Protein AF-A0A955J3B0-F1 (afdb_monomer_lite)

Radius of gyration: 13.95 Å; chains: 1; bounding box: 32×25×35 Å

Foldseek 3Di:
DDPWPPLPFFAFAQAKDAAFDWDDQLPPPFDKDKDFPVPDDLVQLLQWFDLDVRITIHHPDPVDHTRVSRAEADPDFQWEADSNTIGGRHIHHGGDTGHYHCCVTQVDPSNCVSVPVPRHD

Structure (mmCIF, N/CA/C/O backbone):
data_AF-A0A955J3B0-F1
#
_entry.id   AF-A0A955J3B0-F1
#
loop_
_atom_site.group_PDB
_atom_site.id
_atom_site.type_symbol
_atom_site.label_atom_id
_atom_site.label_alt_id
_atom_site.label_comp_id
_atom_site.label_asym_id
_atom_site.label_entity_id
_atom_site.label_seq_id
_atom_site.pdbx_PDB_ins_code
_atom_site.Cartn_x
_atom_site.Cartn_y
_atom_site.Cartn_z
_atom_site.occupancy
_atom_site.B_iso_or_equiv
_atom_site.auth_seq_id
_atom_site.auth_comp_id
_atom_site.auth_asym_id
_atom_site.auth_atom_id
_atom_site.pdbx_PDB_model_num
ATOM 1 N N . PRO A 1 1 ? -12.992 -10.004 -0.401 1.00 92.38 1 PRO A N 1
ATOM 2 C CA . PRO A 1 1 ? -13.123 -9.133 -1.597 1.00 92.38 1 PRO A CA 1
ATOM 3 C C . PRO A 1 1 ? -12.999 -7.684 -1.134 1.00 92.38 1 PRO A C 1
ATOM 5 O O . PRO A 1 1 ? -13.335 -7.444 0.022 1.00 92.38 1 PRO A O 1
ATOM 8 N N . SER A 1 2 ? -12.505 -6.776 -1.978 1.00 96.12 2 SER A N 1
ATOM 9 C CA . SER A 1 2 ? -12.543 -5.338 -1.674 1.00 96.12 2 SER A CA 1
ATOM 10 C C . SER A 1 2 ? -13.991 -4.857 -1.528 1.00 96.12 2 SER A C 1
ATOM 12 O O . SER A 1 2 ? -14.914 -5.458 -2.083 1.00 96.12 2 SER A O 1
ATOM 14 N N . THR A 1 3 ? -14.182 -3.795 -0.750 1.00 95.62 3 THR A N 1
ATOM 15 C CA . THR A 1 3 ? -15.439 -3.044 -0.642 1.00 95.62 3 THR A CA 1
ATOM 16 C C . THR A 1 3 ? -15.668 -2.121 -1.840 1.00 95.62 3 THR A C 1
ATOM 18 O O . THR A 1 3 ? -16.796 -1.683 -2.058 1.00 95.62 3 THR A O 1
ATOM 21 N N . ILE A 1 4 ? -14.628 -1.869 -2.638 1.00 92.19 4 ILE A N 1
ATOM 22 C CA . ILE A 1 4 ? -14.702 -1.139 -3.901 1.00 92.19 4 ILE A CA 1
ATOM 23 C C . ILE A 1 4 ? -15.099 -2.112 -5.023 1.00 92.19 4 ILE A C 1
ATOM 25 O O . ILE A 1 4 ? -14.481 -3.167 -5.203 1.00 92.19 4 ILE A O 1
ATOM 29 N N . GLU A 1 5 ? -16.138 -1.758 -5.785 1.00 89.62 5 GLU A N 1
ATOM 30 C CA . GLU A 1 5 ? -16.599 -2.545 -6.934 1.00 89.62 5 GLU A CA 1
ATOM 31 C C . GLU A 1 5 ? -15.480 -2.678 -7.982 1.00 89.62 5 GLU A C 1
ATOM 33 O O . GLU A 1 5 ? -14.741 -1.735 -8.238 1.00 89.62 5 GLU A O 1
ATOM 38 N N . GLU A 1 6 ? -15.309 -3.875 -8.549 1.00 88.88 6 GLU A N 1
ATOM 39 C CA . GLU A 1 6 ? -14.268 -4.204 -9.545 1.00 88.88 6 GLU A CA 1
ATOM 40 C C . GLU A 1 6 ? -12.793 -4.055 -9.097 1.00 88.88 6 GLU A C 1
ATOM 42 O O . GLU A 1 6 ? -11.895 -4.438 -9.846 1.00 88.88 6 GLU A O 1
ATOM 47 N N . ALA A 1 7 ? -12.506 -3.640 -7.856 1.00 87.56 7 ALA A N 1
ATOM 48 C CA . ALA A 1 7 ? -11.134 -3.567 -7.324 1.00 87.56 7 ALA A CA 1
ATOM 49 C C . ALA A 1 7 ? -10.535 -4.942 -6.950 1.00 87.56 7 ALA A C 1
ATOM 51 O O . ALA A 1 7 ? -9.340 -5.081 -6.687 1.00 87.56 7 ALA A O 1
ATOM 52 N N . GLY A 1 8 ? -11.353 -5.997 -6.935 1.00 92.38 8 GLY A N 1
ATOM 53 C CA . GLY A 1 8 ? -10.906 -7.367 -6.688 1.00 92.38 8 GLY A CA 1
ATOM 54 C C . GLY A 1 8 ? -10.649 -7.664 -5.208 1.00 92.38 8 GLY A C 1
ATOM 55 O O . GLY A 1 8 ? -11.579 -7.968 -4.454 1.00 92.38 8 GLY A O 1
ATOM 56 N N . VAL A 1 9 ? -9.381 -7.668 -4.791 1.00 94.00 9 VAL A N 1
ATOM 57 C CA . VAL A 1 9 ? -8.957 -8.058 -3.432 1.00 94.00 9 VAL A CA 1
ATOM 58 C C . VAL A 1 9 ? -8.606 -6.810 -2.629 1.00 94.00 9 VAL A C 1
ATOM 60 O O . VAL A 1 9 ? -7.996 -5.895 -3.164 1.00 94.00 9 VAL A O 1
ATOM 63 N N . GLY A 1 10 ? -8.990 -6.787 -1.353 1.00 94.81 10 GLY A N 1
ATOM 64 C CA . GLY A 1 10 ? -8.664 -5.717 -0.410 1.00 94.81 10 GLY A CA 1
ATOM 65 C C . GLY A 1 10 ? -7.906 -6.239 0.808 1.00 94.81 10 GLY A C 1
ATOM 66 O O . GLY A 1 10 ? -7.918 -7.442 1.091 1.00 94.81 10 GLY A O 1
ATOM 67 N N . CYS A 1 11 ? -7.280 -5.326 1.543 1.00 96.25 11 CYS A N 1
ATOM 68 C CA . CYS A 1 11 ? -6.593 -5.594 2.804 1.00 96.25 11 CYS A CA 1
ATOM 69 C C . CYS A 1 11 ? -7.423 -5.051 3.971 1.00 96.25 11 CYS A C 1
ATOM 71 O O . CYS A 1 11 ? -7.806 -3.890 3.946 1.00 96.25 11 CYS A O 1
ATOM 73 N N . PHE A 1 12 ? -7.667 -5.855 5.007 1.00 97.56 12 PHE A N 1
ATOM 74 C CA . PHE A 1 12 ? -8.605 -5.520 6.085 1.00 97.56 12 PHE A CA 1
ATOM 75 C C . PHE A 1 12 ? -7.944 -5.561 7.461 1.00 97.56 12 PHE A C 1
ATOM 77 O O . PHE A 1 12 ? -7.099 -6.419 7.732 1.00 97.56 12 PHE A O 1
ATOM 84 N N . ALA A 1 13 ? -8.357 -4.658 8.347 1.00 97.56 13 ALA A N 1
ATOM 85 C CA . ALA A 1 13 ? -7.947 -4.672 9.742 1.00 97.56 13 ALA A CA 1
ATOM 86 C C . ALA A 1 13 ? -8.587 -5.865 10.475 1.00 97.56 13 ALA A C 1
ATOM 88 O O . ALA A 1 13 ? -9.800 -6.047 10.456 1.00 97.56 13 ALA A O 1
ATOM 89 N N . MET A 1 14 ? -7.779 -6.686 11.148 1.00 96.19 14 MET A N 1
ATOM 90 C CA . MET A 1 14 ? -8.273 -7.831 11.939 1.00 96.19 14 MET A CA 1
ATOM 91 C C . MET A 1 14 ? -8.532 -7.477 13.409 1.00 96.19 14 MET A C 1
ATOM 93 O O . MET A 1 14 ? -9.196 -8.215 14.131 1.00 96.19 14 MET A O 1
ATOM 97 N N . THR A 1 15 ? -7.973 -6.361 13.857 1.00 96.69 15 THR A N 1
ATOM 98 C CA . THR A 1 15 ? -8.095 -5.802 15.202 1.00 96.69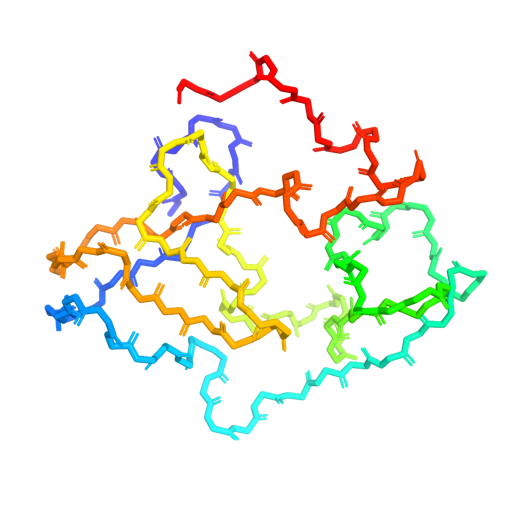 15 THR A CA 1
ATOM 99 C C . THR A 1 15 ? -8.155 -4.289 15.069 1.00 96.69 15 THR A C 1
ATOM 101 O O . THR A 1 15 ? -7.785 -3.757 14.023 1.00 96.69 15 THR A O 1
ATOM 104 N N . GLN A 1 16 ? -8.574 -3.606 16.129 1.00 98.25 16 GLN A N 1
ATOM 105 C CA . GLN A 1 16 ? -8.489 -2.157 16.197 1.00 98.25 16 GLN A CA 1
ATOM 106 C C . GLN A 1 16 ? -7.032 -1.708 16.017 1.00 98.25 16 GLN A C 1
ATOM 108 O O . GLN A 1 16 ? -6.115 -2.287 16.612 1.00 98.25 16 GLN A O 1
ATOM 113 N N . ILE A 1 17 ? -6.833 -0.681 15.198 1.00 98.44 17 ILE A N 1
ATOM 114 C CA . ILE A 1 17 ? -5.546 -0.036 14.943 1.00 98.44 17 ILE A CA 1
ATOM 115 C C . ILE A 1 17 ? -5.704 1.425 15.354 1.00 98.44 17 ILE A C 1
ATOM 117 O O . ILE A 1 17 ? -6.564 2.119 14.823 1.00 98.44 17 ILE A O 1
ATOM 121 N N . GLY A 1 18 ? -4.888 1.885 16.300 1.00 98.62 18 GLY A N 1
ATOM 122 C CA . GLY A 1 18 ? -4.926 3.282 16.731 1.00 98.62 18 GLY A CA 1
ATOM 123 C C . GLY A 1 18 ? -4.293 4.222 15.704 1.00 98.62 18 GLY A C 1
ATOM 124 O O . GLY A 1 18 ? -3.369 3.825 14.984 1.00 98.62 18 GLY A O 1
ATOM 125 N N . GLU A 1 19 ? -4.729 5.476 15.684 1.00 98.44 19 GLU A N 1
ATOM 126 C CA . GLU A 1 19 ? -4.103 6.547 14.902 1.00 98.44 19 GLU A CA 1
ATOM 127 C C . GLU A 1 19 ? -2.574 6.602 15.107 1.00 98.44 19 GLU A C 1
ATOM 129 O O . GLU A 1 19 ? -2.052 6.393 16.205 1.00 98.44 19 GLU A O 1
ATOM 134 N N . GLY A 1 20 ? -1.827 6.845 14.027 1.00 97.75 20 GLY A N 1
ATOM 135 C CA . GLY A 1 20 ? -0.365 6.927 14.036 1.00 97.75 20 GLY A CA 1
ATOM 136 C C . GLY A 1 20 ? 0.351 5.582 14.196 1.00 97.75 20 GLY A C 1
ATOM 137 O O . GLY A 1 20 ? 1.583 5.528 14.133 1.00 97.75 20 GLY A O 1
ATOM 138 N N . THR A 1 21 ? -0.381 4.476 14.370 1.00 98.06 21 THR A N 1
ATOM 139 C CA . THR A 1 21 ? 0.215 3.140 14.475 1.00 98.06 21 THR A CA 1
ATOM 140 C C . THR A 1 21 ? 0.945 2.785 13.186 1.00 98.06 21 THR A C 1
ATOM 142 O O . THR A 1 21 ? 0.377 2.839 12.094 1.00 98.06 21 THR A O 1
ATOM 145 N N . ARG A 1 22 ? 2.207 2.364 13.317 1.00 96.06 22 ARG A N 1
ATOM 146 C CA . ARG A 1 22 ? 2.985 1.824 12.200 1.00 96.06 22 ARG A CA 1
ATOM 147 C C . ARG A 1 22 ? 2.464 0.442 11.818 1.00 96.06 22 ARG A C 1
ATOM 149 O O . ARG A 1 22 ? 2.435 -0.461 12.652 1.00 96.06 22 ARG A O 1
ATOM 156 N N . LEU A 1 23 ? 2.130 0.262 10.546 1.00 94.62 23 LEU A N 1
ATOM 157 C CA . LEU A 1 23 ? 1.572 -0.977 10.014 1.00 94.62 23 LEU A CA 1
ATOM 158 C C . LEU A 1 23 ? 2.653 -1.826 9.340 1.00 94.62 23 LEU A C 1
ATOM 160 O O . LEU A 1 23 ? 3.570 -1.314 8.694 1.00 94.62 23 LEU A O 1
ATOM 164 N N . GLN A 1 24 ? 2.524 -3.147 9.475 1.00 91.94 24 GLN A N 1
ATOM 165 C CA . GLN A 1 24 ? 3.347 -4.138 8.773 1.00 91.94 24 GLN A CA 1
ATOM 166 C C . GLN A 1 24 ? 2.464 -5.277 8.237 1.00 91.94 24 GLN A C 1
ATOM 168 O O . GLN A 1 24 ? 2.559 -6.404 8.719 1.00 91.94 24 GLN A O 1
ATOM 173 N N . PRO A 1 25 ? 1.576 -5.009 7.262 1.00 85.31 25 PRO A N 1
ATOM 174 C CA . PRO A 1 25 ? 0.644 -6.017 6.749 1.00 85.31 25 PRO A CA 1
ATOM 175 C C . PRO A 1 25 ? 1.345 -7.198 6.054 1.00 85.31 25 PRO A C 1
ATOM 177 O O . PRO A 1 25 ? 0.833 -8.310 6.095 1.00 85.31 25 PRO A O 1
ATOM 180 N N . GLY A 1 26 ? 2.546 -7.002 5.494 1.00 83.75 26 GLY A N 1
ATOM 181 C CA . GLY A 1 26 ? 3.412 -8.090 5.004 1.00 83.75 26 GLY A CA 1
ATOM 182 C C . GLY A 1 26 ? 4.136 -8.883 6.108 1.00 83.75 26 GLY A C 1
ATOM 183 O O . GLY A 1 26 ? 4.843 -9.851 5.843 1.00 83.75 26 GLY A O 1
ATOM 184 N N . GLY A 1 27 ? 3.965 -8.490 7.371 1.00 83.94 27 GLY A N 1
ATOM 185 C CA . GLY A 1 27 ? 4.688 -9.052 8.504 1.00 83.94 27 GLY A CA 1
ATOM 186 C C . GLY A 1 27 ? 6.138 -8.552 8.618 1.00 83.94 27 GLY A C 1
ATOM 187 O O . GLY A 1 27 ? 6.589 -7.695 7.854 1.00 83.94 27 GLY A O 1
ATOM 188 N N . PRO A 1 28 ? 6.891 -9.057 9.611 1.00 77.44 28 PRO A N 1
ATOM 189 C CA . PRO A 1 28 ? 8.259 -8.614 9.889 1.00 77.44 28 PRO A CA 1
ATOM 190 C C . PRO A 1 28 ? 9.286 -9.116 8.865 1.00 77.44 28 PRO A C 1
ATOM 192 O O . PRO A 1 28 ? 10.385 -8.573 8.793 1.00 77.44 28 PRO A O 1
ATOM 195 N N . THR A 1 29 ? 8.938 -10.146 8.092 1.00 78.88 29 THR A N 1
ATOM 196 C CA . THR A 1 29 ? 9.792 -10.788 7.084 1.00 78.88 29 THR A CA 1
ATOM 197 C C . THR A 1 29 ? 9.377 -10.418 5.661 1.00 78.88 29 THR A C 1
ATOM 199 O O . THR A 1 29 ? 9.641 -11.183 4.740 1.00 78.88 29 THR A O 1
ATOM 202 N N . GLU A 1 30 ? 8.677 -9.295 5.476 1.00 84.56 30 GLU A N 1
ATOM 203 C CA . GLU A 1 30 ? 8.274 -8.849 4.144 1.00 84.56 30 GLU A CA 1
ATOM 204 C C . GLU A 1 30 ? 9.509 -8.588 3.278 1.00 84.56 30 GLU A C 1
ATOM 206 O O . GLU A 1 30 ? 10.310 -7.689 3.554 1.00 84.56 30 GLU A O 1
ATOM 211 N N . GLU A 1 31 ? 9.640 -9.365 2.209 1.00 86.69 31 GLU A N 1
ATOM 212 C CA . GLU A 1 31 ? 10.699 -9.206 1.226 1.00 86.69 31 GLU A CA 1
ATOM 213 C C . GLU A 1 31 ? 10.187 -8.399 0.035 1.00 86.69 31 GLU A C 1
ATOM 215 O O . GLU A 1 31 ? 9.172 -8.720 -0.580 1.00 86.69 31 GLU A O 1
ATOM 220 N N . ASN A 1 32 ? 10.938 -7.362 -0.327 1.00 89.88 32 ASN A N 1
ATOM 221 C CA . ASN A 1 32 ? 10.651 -6.527 -1.484 1.00 89.88 32 ASN A CA 1
ATOM 222 C C . ASN A 1 32 ? 11.891 -6.434 -2.363 1.00 89.88 32 ASN A C 1
ATOM 224 O O . ASN A 1 32 ? 13.022 -6.396 -1.872 1.00 89.88 32 ASN A O 1
ATOM 228 N N . ARG A 1 33 ? 11.678 -6.343 -3.672 1.00 92.94 33 ARG A N 1
ATOM 229 C CA . ARG A 1 33 ? 12.741 -6.059 -4.634 1.00 92.94 33 ARG A CA 1
ATOM 230 C C . ARG A 1 33 ? 12.811 -4.563 -4.896 1.00 92.94 33 ARG A C 1
ATOM 232 O O . ARG A 1 33 ? 11.802 -3.865 -4.829 1.00 92.94 33 ARG A O 1
ATOM 239 N N . ARG A 1 34 ? 14.013 -4.095 -5.221 1.00 92.69 34 ARG A N 1
ATOM 240 C CA . ARG A 1 34 ? 14.248 -2.763 -5.775 1.00 92.69 34 ARG A CA 1
ATOM 241 C C . ARG A 1 34 ? 14.694 -2.943 -7.212 1.00 92.69 34 ARG A C 1
ATOM 243 O O . ARG A 1 34 ? 15.736 -3.554 -7.436 1.00 92.69 34 ARG A O 1
ATOM 250 N N . LEU A 1 35 ? 13.880 -2.491 -8.152 1.00 92.38 35 LEU A N 1
ATOM 251 C CA . LEU A 1 35 ? 14.102 -2.710 -9.577 1.00 92.38 35 LEU A CA 1
ATOM 252 C C . LEU A 1 35 ? 14.158 -1.364 -10.296 1.00 92.38 35 LEU A C 1
ATOM 254 O O . LEU A 1 35 ? 13.371 -0.473 -9.961 1.00 92.38 35 LEU A O 1
ATOM 258 N N . PRO A 1 36 ? 15.066 -1.186 -11.264 1.00 91.31 36 PRO A N 1
ATOM 259 C CA . PRO A 1 36 ? 14.966 -0.065 -12.178 1.00 91.31 36 PRO A CA 1
ATOM 260 C C . PRO A 1 36 ? 13.752 -0.260 -13.102 1.00 91.31 36 PRO A C 1
ATOM 262 O O . PRO A 1 36 ? 13.245 -1.374 -13.264 1.00 91.31 36 PRO A O 1
ATOM 265 N N . ILE A 1 37 ? 13.247 0.824 -13.689 1.00 86.81 37 ILE A N 1
ATOM 266 C CA . ILE A 1 37 ? 11.993 0.781 -14.458 1.00 86.81 37 ILE A CA 1
ATOM 267 C C . ILE A 1 37 ? 12.070 -0.126 -15.687 1.00 86.81 37 ILE A C 1
ATOM 269 O O . ILE A 1 37 ? 11.089 -0.769 -16.046 1.00 86.81 37 ILE A O 1
ATOM 273 N N . GLU A 1 38 ? 13.232 -0.181 -16.328 1.00 89.38 38 GLU A N 1
ATOM 274 C CA . GLU A 1 38 ? 13.508 -1.001 -17.505 1.00 89.38 38 GLU A CA 1
ATOM 275 C C . GLU A 1 38 ? 13.402 -2.508 -17.238 1.00 89.38 38 GLU A C 1
ATOM 277 O O . GLU A 1 38 ? 13.149 -3.268 -18.173 1.00 89.38 38 GLU A O 1
ATOM 282 N N . ASP A 1 39 ? 13.521 -2.926 -15.975 1.00 92.50 39 ASP A N 1
ATOM 283 C CA . ASP A 1 39 ? 13.428 -4.327 -15.559 1.00 92.50 39 ASP A CA 1
ATOM 284 C C . ASP A 1 39 ? 11.996 -4.735 -15.169 1.00 92.50 39 ASP A C 1
ATOM 286 O O . ASP A 1 39 ? 11.742 -5.903 -14.849 1.00 92.50 39 ASP A O 1
ATOM 290 N N . ILE A 1 40 ? 11.042 -3.796 -15.177 1.00 89.88 40 ILE A N 1
ATOM 291 C CA . ILE A 1 40 ? 9.644 -4.051 -14.821 1.00 89.88 40 ILE A CA 1
ATOM 292 C C . ILE A 1 40 ? 8.798 -4.091 -16.097 1.00 89.88 40 ILE A C 1
ATOM 294 O O . ILE A 1 40 ? 8.661 -3.073 -16.775 1.00 89.88 40 ILE A O 1
ATOM 298 N N . PRO A 1 41 ? 8.168 -5.234 -16.428 1.00 90.12 41 PRO A N 1
ATOM 299 C CA . PRO A 1 41 ? 7.228 -5.286 -17.540 1.00 90.12 41 PRO A CA 1
ATOM 300 C C . PRO A 1 41 ? 6.042 -4.346 -17.300 1.00 90.12 41 PRO A C 1
ATOM 302 O O . PRO A 1 41 ? 5.509 -4.316 -16.190 1.00 90.12 41 PRO A O 1
ATOM 305 N N . ASP A 1 42 ? 5.561 -3.670 -18.346 1.00 85.75 42 ASP A N 1
ATOM 306 C CA . ASP A 1 42 ? 4.487 -2.667 -18.240 1.00 85.75 42 ASP A CA 1
ATOM 307 C C . ASP A 1 42 ? 3.235 -3.191 -17.508 1.00 85.75 42 ASP A C 1
ATOM 309 O O . ASP A 1 42 ? 2.638 -2.493 -16.689 1.00 85.75 42 ASP A O 1
ATOM 313 N N . SER A 1 43 ? 2.884 -4.467 -17.710 1.00 86.75 43 SER A N 1
ATOM 314 C CA . SER A 1 43 ? 1.745 -5.124 -17.050 1.00 86.75 43 SER A CA 1
ATOM 315 C C . SER A 1 43 ? 1.861 -5.229 -15.521 1.00 86.75 43 SER A C 1
ATOM 317 O O . SER A 1 43 ? 0.867 -5.507 -14.848 1.00 86.75 43 SER A O 1
ATOM 319 N N . HIS A 1 44 ? 3.064 -5.060 -14.972 1.00 89.00 44 HIS A N 1
ATOM 320 C CA . HIS A 1 44 ? 3.360 -5.153 -13.543 1.00 89.00 44 HIS A CA 1
ATOM 321 C C . HIS A 1 44 ? 3.585 -3.789 -12.882 1.00 89.00 44 HIS A C 1
ATOM 323 O O . HIS A 1 44 ? 3.566 -3.720 -11.654 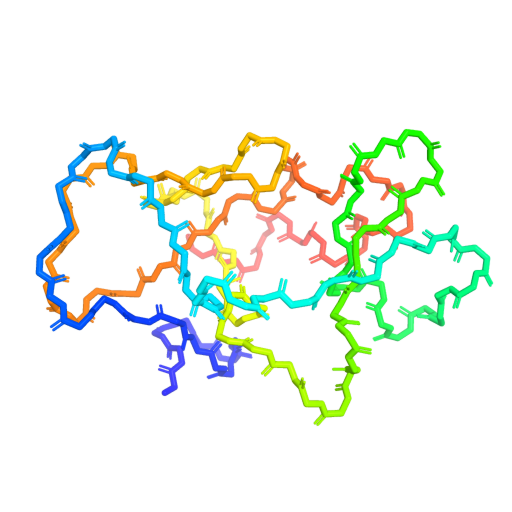1.00 89.00 44 HIS A O 1
ATOM 329 N N . LEU A 1 45 ? 3.737 -2.706 -13.658 1.00 85.25 45 LEU A N 1
ATOM 330 C CA . LEU A 1 45 ? 4.022 -1.362 -13.134 1.00 85.25 45 LEU A CA 1
ATOM 331 C C . LEU A 1 45 ? 2.971 -0.865 -12.134 1.00 85.25 45 LEU A C 1
ATOM 333 O O . LEU A 1 45 ? 3.310 -0.149 -11.196 1.00 85.25 45 LEU A O 1
ATOM 337 N N . LYS A 1 46 ? 1.714 -1.299 -12.275 1.00 82.94 46 LYS A N 1
ATOM 338 C CA . LYS A 1 46 ? 0.623 -0.962 -11.347 1.00 82.94 46 LYS A CA 1
ATOM 339 C C . LYS A 1 46 ? 0.846 -1.419 -9.901 1.00 82.94 46 LYS A C 1
ATOM 341 O O . LYS A 1 46 ? 0.209 -0.895 -8.999 1.00 82.94 46 LYS A O 1
ATOM 346 N N . TYR A 1 47 ? 1.740 -2.383 -9.680 1.00 86.81 47 TYR A N 1
ATOM 347 C CA . TYR A 1 47 ? 2.107 -2.870 -8.349 1.00 86.81 47 TYR A CA 1
ATOM 348 C C . TYR A 1 47 ? 3.411 -2.260 -7.834 1.00 86.81 47 TYR A C 1
ATOM 350 O O . TYR A 1 47 ? 3.869 -2.642 -6.764 1.00 86.81 47 TYR A O 1
ATOM 358 N N . CYS A 1 48 ? 4.058 -1.381 -8.598 1.00 88.81 48 CYS A N 1
ATOM 359 C CA . CYS A 1 48 ? 5.416 -0.946 -8.312 1.00 88.81 48 CYS A CA 1
ATOM 360 C C . CYS A 1 48 ? 5.449 0.548 -7.986 1.00 88.81 48 CYS A C 1
ATOM 362 O O . CYS A 1 48 ? 5.551 1.348 -8.911 1.00 88.81 48 CYS A O 1
ATOM 364 N N . PRO A 1 49 ? 5.363 0.968 -6.712 1.00 87.12 49 PRO A N 1
ATOM 365 C CA . PRO A 1 49 ? 5.528 2.369 -6.340 1.00 87.12 49 PRO A CA 1
ATOM 366 C C . PRO A 1 49 ? 6.967 2.846 -6.557 1.00 87.12 49 PRO A C 1
ATOM 368 O O . PRO A 1 49 ? 7.926 2.078 -6.413 1.00 87.12 49 PRO A O 1
ATOM 371 N N . LEU A 1 50 ? 7.118 4.126 -6.902 1.00 81.75 50 LEU A N 1
ATOM 372 C CA . LEU A 1 50 ? 8.426 4.760 -7.032 1.00 81.75 50 LEU A CA 1
ATOM 373 C C . LEU A 1 50 ? 9.009 4.966 -5.629 1.00 81.75 50 LEU A C 1
ATOM 375 O O . LEU A 1 50 ? 8.376 5.589 -4.780 1.00 81.75 50 LEU A O 1
ATOM 379 N N . LEU A 1 51 ? 10.212 4.451 -5.383 1.00 78.62 51 LEU A N 1
ATOM 380 C CA . LEU A 1 51 ? 10.907 4.636 -4.108 1.00 78.62 51 LEU A CA 1
ATOM 381 C C . LEU A 1 51 ? 11.773 5.901 -4.137 1.00 78.62 51 LEU A C 1
ATOM 383 O O . LEU A 1 51 ? 11.723 6.724 -3.229 1.00 78.62 51 LEU A O 1
ATOM 387 N N . GLU A 1 52 ? 12.569 6.039 -5.192 1.00 74.69 52 GLU A N 1
ATOM 388 C CA . GLU A 1 52 ? 13.450 7.173 -5.473 1.00 74.69 52 GLU A CA 1
ATOM 389 C C . GLU A 1 52 ? 13.709 7.233 -6.984 1.00 74.69 52 GLU A C 1
ATOM 391 O O . GLU A 1 52 ? 13.365 6.299 -7.701 1.00 74.69 52 GLU A O 1
ATOM 396 N N . SER A 1 53 ? 14.279 8.329 -7.493 1.00 77.19 53 SER A N 1
ATOM 397 C CA . SER A 1 53 ? 14.453 8.580 -8.936 1.00 77.19 53 SER A CA 1
ATOM 398 C C . SER A 1 53 ? 14.944 7.352 -9.724 1.00 77.19 53 SER A C 1
ATOM 400 O O . SER A 1 53 ? 16.116 6.992 -9.655 1.00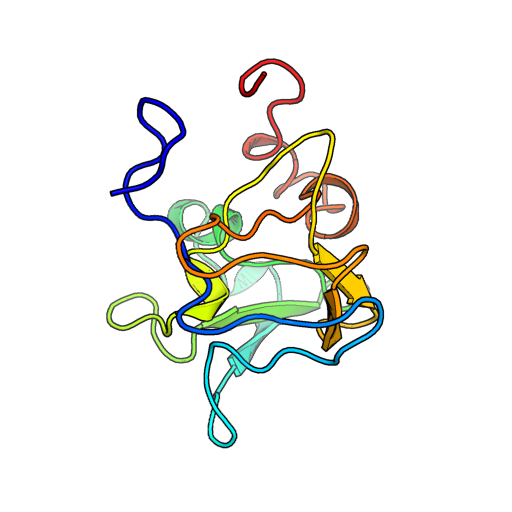 77.19 53 SER A O 1
ATOM 402 N N . GLY A 1 54 ? 14.049 6.746 -10.514 1.00 75.25 54 GLY A N 1
ATOM 403 C CA . GLY A 1 54 ? 14.338 5.591 -11.374 1.00 75.25 54 GLY A CA 1
ATOM 404 C C . GLY A 1 54 ? 14.311 4.218 -10.689 1.00 75.25 54 GLY A C 1
ATOM 405 O O . GLY A 1 54 ? 14.433 3.217 -11.389 1.00 75.25 54 GLY A O 1
ATOM 406 N N . LEU A 1 55 ? 14.115 4.148 -9.368 1.00 86.25 55 LEU A N 1
ATOM 407 C CA . LEU A 1 55 ? 14.093 2.909 -8.594 1.00 86.25 55 LEU A CA 1
ATOM 408 C C . LEU A 1 55 ? 12.710 2.648 -7.997 1.00 86.25 55 LEU A C 1
ATOM 410 O O . LEU A 1 55 ? 12.149 3.465 -7.265 1.00 86.25 55 LEU A O 1
ATOM 414 N N . TYR A 1 56 ? 12.189 1.461 -8.270 1.00 89.25 56 TYR A N 1
ATOM 415 C CA . TYR A 1 56 ? 10.851 1.039 -7.892 1.00 89.25 56 TYR A CA 1
ATOM 416 C C . TYR A 1 56 ? 10.905 -0.045 -6.845 1.00 89.25 56 TYR A C 1
ATOM 418 O O . TYR A 1 56 ? 11.753 -0.939 -6.894 1.00 89.25 56 TYR A O 1
ATOM 426 N N . LEU A 1 57 ? 9.950 0.003 -5.927 1.00 90.50 57 LEU A N 1
ATOM 427 C CA . LEU A 1 57 ? 9.687 -1.128 -5.065 1.00 90.50 57 LEU A CA 1
ATOM 428 C C . LEU A 1 57 ? 8.793 -2.122 -5.802 1.00 90.50 57 LEU A C 1
ATOM 430 O O . LEU A 1 57 ? 7.841 -1.730 -6.466 1.00 90.50 57 LEU A O 1
ATOM 434 N N . ALA A 1 58 ? 9.081 -3.408 -5.679 1.00 92.00 58 ALA A N 1
ATOM 435 C CA . ALA A 1 58 ? 8.269 -4.464 -6.262 1.00 92.00 58 ALA A CA 1
ATOM 436 C C . ALA A 1 58 ? 8.094 -5.621 -5.270 1.00 92.00 58 ALA A C 1
ATOM 438 O O . ALA A 1 58 ? 8.981 -5.844 -4.435 1.00 92.00 58 ALA A O 1
ATOM 439 N N . PRO A 1 59 ? 7.016 -6.415 -5.396 1.00 92.88 59 PRO A N 1
ATOM 440 C CA . PRO A 1 59 ? 6.878 -7.657 -4.649 1.00 92.88 59 PRO A CA 1
ATOM 441 C C . PRO A 1 59 ? 8.091 -8.569 -4.862 1.00 92.88 59 PRO A C 1
ATOM 443 O O . PRO A 1 59 ? 8.652 -8.615 -5.970 1.00 92.88 59 PRO A O 1
ATOM 446 N N . ALA A 1 60 ? 8.461 -9.357 -3.846 1.00 92.69 60 ALA A N 1
ATOM 447 C CA . ALA A 1 60 ? 9.453 -10.429 -3.994 1.00 92.69 60 ALA A CA 1
ATOM 448 C C . ALA A 1 60 ? 9.138 -11.338 -5.194 1.00 92.69 60 ALA A C 1
ATOM 450 O O . ALA A 1 60 ? 10.022 -11.677 -5.979 1.00 92.69 60 ALA A O 1
ATOM 451 N N . SER A 1 61 ? 7.856 -11.650 -5.386 1.00 92.19 61 SER A N 1
ATOM 452 C CA . SER A 1 61 ? 7.336 -12.405 -6.520 1.00 92.19 61 SER A CA 1
ATOM 453 C C . SER A 1 61 ? 5.962 -11.871 -6.913 1.00 92.19 61 SER A C 1
ATOM 455 O O . SER A 1 61 ? 5.065 -11.777 -6.079 1.00 92.19 61 SER A O 1
ATOM 457 N N . PHE A 1 62 ? 5.767 -11.571 -8.198 1.00 91.38 62 PHE A N 1
ATOM 458 C CA . PHE A 1 62 ? 4.454 -11.173 -8.722 1.00 91.38 62 PHE A CA 1
ATOM 459 C C . PHE A 1 62 ? 3.440 -12.328 -8.728 1.00 91.38 62 PHE A C 1
ATOM 461 O O . PHE A 1 62 ? 2.239 -12.085 -8.766 1.00 91.38 62 PHE A O 1
ATOM 468 N N . ALA A 1 63 ? 3.905 -13.581 -8.661 1.00 90.81 63 ALA A N 1
ATOM 469 C CA . ALA A 1 63 ? 3.033 -14.750 -8.557 1.00 90.81 63 ALA A CA 1
ATOM 470 C C . ALA A 1 63 ? 2.532 -14.989 -7.121 1.00 90.81 63 ALA A C 1
ATOM 472 O O . ALA A 1 63 ? 1.529 -15.670 -6.924 1.00 90.81 63 ALA A O 1
ATOM 473 N N . THR A 1 64 ? 3.234 -14.454 -6.117 1.00 89.31 64 THR A N 1
ATOM 474 C CA . THR A 1 64 ? 2.947 -14.664 -4.691 1.00 89.31 64 THR A CA 1
ATOM 475 C C . THR A 1 64 ? 3.199 -13.370 -3.925 1.00 89.31 64 THR A C 1
ATOM 477 O O . THR A 1 64 ? 4.245 -13.196 -3.298 1.00 89.31 64 THR A O 1
ATOM 480 N N . MET A 1 65 ? 2.247 -12.443 -4.011 1.00 90.75 65 MET A N 1
ATOM 481 C CA . MET A 1 65 ? 2.328 -11.163 -3.311 1.00 90.75 65 MET A CA 1
ATOM 482 C C . MET A 1 65 ? 1.806 -11.291 -1.880 1.00 90.75 65 MET A C 1
ATOM 484 O O . MET A 1 65 ? 0.803 -11.965 -1.634 1.00 90.75 65 MET A O 1
ATOM 488 N N . SER A 1 66 ? 2.479 -10.629 -0.943 1.00 91.56 66 SER A N 1
ATOM 489 C CA . SER A 1 66 ? 2.016 -10.490 0.436 1.00 91.56 66 SER A CA 1
ATOM 490 C C . SER A 1 66 ? 0.824 -9.530 0.546 1.00 91.56 66 SER A C 1
ATOM 492 O O . SER A 1 66 ? 0.458 -8.833 -0.403 1.00 91.56 66 SER A O 1
ATOM 494 N N . VAL A 1 67 ? 0.231 -9.467 1.740 1.00 91.75 67 VAL A N 1
ATOM 495 C CA . VAL A 1 67 ? -0.991 -8.697 2.011 1.00 91.75 67 VAL A CA 1
ATOM 496 C C . VAL A 1 67 ? -0.830 -7.193 1.735 1.00 91.75 67 VAL A C 1
ATOM 498 O O . VAL A 1 67 ? -1.791 -6.559 1.307 1.00 91.75 67 VAL A O 1
ATOM 501 N N . VAL A 1 68 ? 0.370 -6.618 1.909 1.00 91.88 68 VAL A N 1
ATOM 502 C CA . VAL A 1 68 ? 0.604 -5.173 1.687 1.00 91.88 68 VAL A CA 1
ATOM 503 C C . VAL A 1 68 ? 0.295 -4.736 0.253 1.00 91.88 68 VAL A C 1
ATOM 505 O O . VAL A 1 68 ? -0.150 -3.615 0.029 1.00 91.88 68 VAL A O 1
ATOM 508 N N . TRP A 1 69 ? 0.480 -5.636 -0.712 1.00 92.62 69 TRP A N 1
ATOM 509 C CA . TRP A 1 69 ? 0.295 -5.362 -2.137 1.00 92.62 69 TRP A CA 1
ATOM 510 C C . TRP A 1 69 ? -1.173 -5.380 -2.583 1.00 92.62 69 TRP A C 1
ATOM 512 O O . TRP A 1 69 ? -1.454 -5.087 -3.741 1.00 92.62 69 TRP A O 1
ATOM 522 N N . TYR A 1 70 ? -2.102 -5.704 -1.677 1.00 93.12 70 TYR A N 1
ATOM 523 C CA . TYR A 1 70 ? -3.550 -5.661 -1.912 1.00 93.12 70 TYR A CA 1
ATOM 524 C C . TYR A 1 70 ? -4.231 -4.470 -1.219 1.00 93.12 70 TYR A C 1
ATOM 526 O O . TYR A 1 70 ? -5.453 -4.447 -1.084 1.00 93.12 70 TYR A O 1
ATOM 534 N N . ILE A 1 71 ? -3.459 -3.494 -0.730 1.00 94.44 71 ILE A N 1
ATOM 535 C CA . ILE A 1 71 ? -4.010 -2.237 -0.216 1.00 94.44 71 ILE A CA 1
ATOM 536 C C . ILE A 1 71 ? -4.433 -1.381 -1.410 1.00 94.44 71 ILE A C 1
ATOM 538 O O . ILE A 1 71 ? -3.599 -0.975 -2.224 1.00 94.44 71 ILE A O 1
ATOM 542 N N . ASN A 1 72 ? -5.733 -1.120 -1.510 1.00 93.38 72 ASN A N 1
ATOM 543 C CA . ASN A 1 72 ? -6.319 -0.402 -2.635 1.00 93.38 72 ASN A CA 1
ATOM 544 C C . ASN A 1 72 ? -6.136 1.112 -2.522 1.00 93.38 72 ASN A C 1
ATOM 546 O O . ASN A 1 72 ? -5.710 1.653 -1.498 1.00 93.38 72 ASN A O 1
ATOM 550 N N . HIS A 1 73 ? -6.473 1.796 -3.608 1.00 91.06 73 HIS A N 1
ATOM 551 C CA . HIS A 1 73 ? -6.524 3.245 -3.659 1.00 91.06 73 HIS A CA 1
ATOM 552 C C . HIS A 1 73 ? -7.850 3.793 -3.109 1.00 91.06 73 HIS A C 1
ATOM 554 O O . HIS A 1 73 ? -8.907 3.268 -3.443 1.00 91.06 73 HIS A O 1
ATOM 560 N N . ALA A 1 74 ? -7.799 4.896 -2.357 1.00 91.81 74 ALA A N 1
ATOM 561 C CA . ALA A 1 74 ? -8.939 5.790 -2.134 1.00 91.81 74 ALA A CA 1
ATOM 562 C C . ALA A 1 74 ? -8.482 7.259 -2.105 1.00 91.81 74 ALA A C 1
ATOM 564 O O . ALA A 1 74 ? -7.321 7.538 -1.792 1.00 91.81 74 ALA A O 1
ATOM 565 N N . ARG A 1 75 ? -9.389 8.201 -2.407 1.00 90.31 75 ARG A N 1
ATOM 566 C CA . ARG A 1 75 ? -9.135 9.654 -2.293 1.00 90.31 75 ARG A CA 1
ATOM 567 C C . ARG A 1 75 ? -9.007 10.118 -0.844 1.00 90.31 75 ARG A C 1
ATOM 569 O O . ARG A 1 75 ? -8.214 11.008 -0.557 1.00 90.31 75 ARG A O 1
ATOM 576 N N . GLU A 1 76 ? -9.757 9.484 0.050 1.00 93.31 76 GLU A N 1
ATOM 577 C CA . GLU A 1 76 ? -9.715 9.709 1.495 1.00 93.31 76 GLU A CA 1
ATOM 578 C C . GLU A 1 76 ? -9.128 8.465 2.188 1.00 93.31 76 GLU A C 1
ATOM 580 O O . GLU A 1 76 ? -9.868 7.641 2.731 1.00 93.31 76 GLU A O 1
ATOM 585 N N . PRO A 1 77 ? -7.799 8.253 2.128 1.00 96.25 77 PRO A N 1
ATOM 586 C CA . PRO A 1 77 ? -7.184 7.047 2.666 1.00 96.25 77 PRO A CA 1
ATOM 587 C C . PRO A 1 77 ? -7.133 7.055 4.200 1.00 96.25 77 PRO A C 1
ATOM 589 O O . PRO A 1 77 ? -6.841 8.069 4.840 1.00 96.25 77 PRO A O 1
ATOM 592 N N . ASN A 1 78 ? -7.301 5.883 4.808 1.00 97.94 78 ASN A N 1
ATOM 593 C CA . ASN A 1 78 ? -7.057 5.681 6.239 1.00 97.94 78 ASN A CA 1
ATOM 594 C C . ASN A 1 78 ? -5.610 5.251 6.551 1.00 97.94 78 ASN A C 1
ATOM 596 O O . ASN A 1 78 ? -5.250 5.166 7.726 1.00 97.94 78 ASN A O 1
ATOM 600 N N . VAL A 1 79 ? -4.769 5.044 5.531 1.00 97.12 79 VAL A N 1
ATOM 601 C CA . VAL A 1 79 ? -3.336 4.755 5.665 1.00 97.12 79 VAL A CA 1
ATOM 602 C C . VAL A 1 79 ? -2.511 5.749 4.842 1.00 97.12 79 VAL A C 1
ATOM 604 O O . VAL A 1 79 ? -2.849 6.077 3.708 1.00 97.12 79 VAL A O 1
ATOM 607 N N . SER A 1 80 ? -1.403 6.227 5.399 1.00 94.50 80 SER A N 1
ATOM 608 C CA . SER A 1 80 ? -0.366 6.982 4.686 1.00 94.50 80 SER A CA 1
ATOM 609 C C . SER A 1 80 ? 0.912 6.160 4.563 1.00 94.50 80 SER A C 1
ATOM 611 O O . SER A 1 80 ? 1.119 5.183 5.287 1.00 94.50 80 SER A O 1
ATOM 613 N N . ALA A 1 81 ? 1.778 6.552 3.631 1.00 90.06 81 ALA A N 1
ATOM 614 C CA . ALA A 1 81 ? 3.064 5.914 3.412 1.00 90.06 81 ALA A CA 1
ATOM 615 C C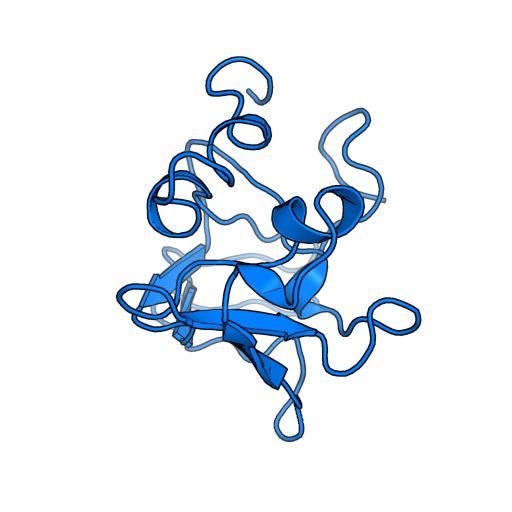 . ALA A 1 81 ? 4.185 6.959 3.361 1.00 90.06 81 ALA A C 1
ATOM 617 O O . ALA A 1 81 ? 4.150 7.872 2.543 1.00 90.06 81 ALA A O 1
ATOM 618 N N . ASP A 1 82 ? 5.204 6.784 4.200 1.00 86.25 82 ASP A N 1
ATOM 619 C CA . ASP A 1 82 ? 6.449 7.558 4.176 1.00 86.25 82 ASP A CA 1
ATOM 620 C C . ASP A 1 82 ? 7.620 6.619 3.873 1.00 86.25 82 ASP A C 1
ATOM 622 O O . ASP A 1 82 ? 7.930 5.727 4.667 1.00 86.25 82 ASP A O 1
ATOM 626 N N . MET A 1 83 ? 8.251 6.768 2.704 1.00 80.50 83 MET A N 1
ATOM 627 C CA . MET A 1 83 ? 9.299 5.854 2.219 1.00 80.50 83 MET A CA 1
ATOM 628 C C . MET A 1 83 ? 8.909 4.367 2.374 1.00 80.50 83 MET A C 1
ATOM 630 O O . MET A 1 83 ? 9.691 3.548 2.865 1.00 80.50 83 MET A O 1
ATOM 634 N N . TRP A 1 84 ? 7.667 4.027 2.007 1.00 82.38 84 TRP A N 1
ATOM 635 C CA . TRP A 1 84 ? 7.058 2.694 2.163 1.00 82.38 84 TRP A CA 1
ATOM 636 C C . TRP A 1 84 ? 6.872 2.195 3.610 1.00 82.38 84 TRP A C 1
ATOM 638 O O . TRP A 1 84 ? 6.591 1.022 3.861 1.00 82.38 84 TRP A O 1
ATOM 648 N N . ARG A 1 85 ? 6.987 3.074 4.605 1.00 88.31 85 ARG A N 1
ATOM 649 C CA . ARG A 1 85 ? 6.519 2.798 5.966 1.00 88.31 85 ARG A CA 1
ATOM 650 C C . ARG A 1 85 ? 5.072 3.249 6.072 1.00 88.31 85 ARG A C 1
ATOM 652 O O . ARG A 1 85 ? 4.784 4.417 5.841 1.00 88.31 85 ARG A O 1
ATOM 659 N N . LEU A 1 86 ? 4.188 2.315 6.399 1.00 93.38 86 LEU A N 1
ATOM 660 C CA . LEU A 1 86 ? 2.752 2.557 6.451 1.00 93.38 86 LEU A CA 1
ATOM 661 C C . LEU A 1 86 ? 2.317 2.994 7.850 1.00 93.38 86 LEU A C 1
ATOM 663 O O . LEU A 1 86 ? 2.772 2.410 8.837 1.00 93.38 86 LEU A O 1
ATOM 667 N N . TYR A 1 87 ? 1.420 3.973 7.929 1.00 97.00 87 TYR A N 1
ATOM 668 C CA . TYR A 1 87 ? 0.886 4.504 9.184 1.00 97.00 87 TYR A CA 1
ATOM 669 C C . TYR A 1 87 ? -0.623 4.724 9.089 1.00 97.00 87 TYR A C 1
ATOM 671 O O . TYR A 1 87 ? -1.116 5.165 8.055 1.00 97.00 87 TYR A O 1
ATOM 679 N N . ALA A 1 88 ? -1.353 4.429 10.164 1.00 98.25 88 ALA A N 1
ATOM 680 C CA . ALA A 1 88 ? -2.777 4.743 10.252 1.00 98.25 88 ALA A CA 1
ATOM 681 C C . ALA A 1 88 ? -2.994 6.261 10.403 1.00 98.25 88 ALA A C 1
ATOM 683 O O . ALA A 1 88 ? -2.379 6.889 11.263 1.00 98.25 88 ALA A O 1
ATOM 684 N N . ASN A 1 89 ? -3.881 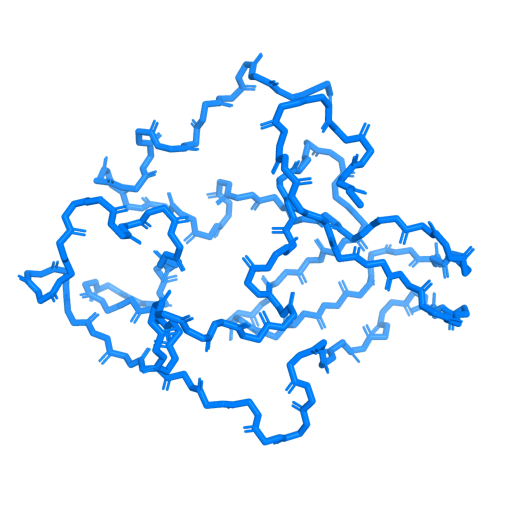6.843 9.594 1.00 97.75 89 ASN A N 1
ATOM 685 C CA . ASN A 1 89 ? -4.195 8.282 9.612 1.00 97.75 89 ASN A CA 1
ATOM 686 C C . ASN A 1 89 ? -5.272 8.655 10.645 1.00 97.75 89 ASN A C 1
ATOM 688 O O . ASN A 1 89 ? -5.494 9.830 10.910 1.00 97.75 89 ASN A O 1
ATOM 692 N N . ARG A 1 90 ? -5.975 7.650 11.168 1.00 98.12 90 ARG A N 1
ATOM 693 C CA . ARG A 1 90 ? -7.023 7.731 12.191 1.00 98.12 90 ARG A CA 1
ATOM 694 C C . ARG A 1 90 ? -7.131 6.377 12.887 1.00 98.12 90 ARG A C 1
ATOM 696 O O . ARG A 1 90 ? -6.482 5.424 12.456 1.00 98.12 90 ARG A O 1
ATOM 703 N N . ASP A 1 91 ? -7.984 6.273 13.897 1.00 98.62 91 ASP A N 1
ATOM 704 C CA . ASP A 1 91 ? -8.408 4.971 14.412 1.00 98.62 91 ASP A CA 1
ATOM 705 C C . ASP A 1 91 ? -9.125 4.167 13.309 1.00 98.62 91 ASP A C 1
ATOM 707 O O . ASP A 1 91 ? -9.934 4.717 12.552 1.00 98.62 91 ASP A O 1
ATOM 711 N N . ILE A 1 92 ? -8.799 2.876 13.201 1.00 98.62 92 ILE A N 1
ATOM 712 C CA . ILE A 1 92 ? -9.352 1.932 12.220 1.00 98.62 92 ILE A CA 1
ATOM 713 C C . ILE A 1 92 ? -9.939 0.742 12.979 1.00 98.62 92 ILE A C 1
ATOM 715 O O . ILE A 1 92 ? -9.230 0.052 13.720 1.00 98.62 92 ILE A O 1
ATOM 719 N N . GLU A 1 93 ? -11.229 0.499 12.785 1.00 98.50 93 GLU A N 1
ATOM 720 C CA . GLU A 1 93 ? -11.967 -0.570 13.447 1.00 98.50 93 GLU A CA 1
ATOM 721 C C . GLU A 1 93 ? -11.704 -1.949 12.811 1.00 98.50 93 GLU A C 1
ATOM 723 O O . GLU A 1 93 ? -11.370 -2.050 11.624 1.00 98.50 93 GLU A O 1
ATOM 728 N N . PRO A 1 94 ? -11.888 -3.052 13.564 1.00 98.50 94 PRO A N 1
ATOM 729 C CA . PRO A 1 94 ? -11.862 -4.393 12.993 1.00 98.50 94 PRO A CA 1
ATOM 730 C C . PRO A 1 94 ? -12.856 -4.533 11.830 1.00 98.50 94 PRO A C 1
ATOM 732 O O . PRO A 1 94 ? -14.039 -4.224 11.959 1.00 98.50 94 PRO A O 1
ATOM 735 N N . GLY A 1 95 ? -12.384 -5.062 10.705 1.00 98.12 95 GLY A N 1
ATOM 736 C CA . GLY A 1 95 ? -13.168 -5.267 9.490 1.00 98.12 95 GLY A CA 1
ATOM 737 C C . GLY A 1 95 ? -13.165 -4.088 8.517 1.00 98.12 95 GLY A C 1
ATOM 738 O O . GLY A 1 95 ? -13.657 -4.256 7.404 1.00 98.12 95 GLY A O 1
ATOM 739 N N . GLU A 1 96 ? -12.595 -2.933 8.873 1.00 98.31 96 GLU A N 1
ATOM 740 C CA . GLU A 1 96 ? -12.380 -1.853 7.907 1.00 98.31 96 GLU A CA 1
ATOM 741 C C . GLU A 1 96 ? -11.305 -2.229 6.874 1.00 98.31 96 GLU A C 1
ATOM 743 O O . GLU A 1 96 ? -10.292 -2.858 7.198 1.00 98.31 96 GLU A O 1
ATOM 748 N N . GLU A 1 97 ? -11.521 -1.828 5.618 1.00 98.12 97 GLU A N 1
ATOM 749 C CA . GLU A 1 97 ? -10.530 -1.953 4.547 1.00 98.12 97 GLU A CA 1
ATOM 750 C C . GLU A 1 97 ? -9.484 -0.838 4.655 1.00 98.12 97 GLU A C 1
ATOM 752 O O . GLU A 1 97 ? -9.795 0.306 4.987 1.00 98.12 97 GLU A O 1
ATOM 757 N N . LEU A 1 98 ? -8.230 -1.184 4.385 1.00 97.94 98 LEU A N 1
ATOM 758 C CA . LEU A 1 98 ? -7.108 -0.261 4.352 1.00 97.94 98 LEU A CA 1
ATOM 759 C C . LEU A 1 98 ? -6.963 0.325 2.950 1.00 97.94 98 LEU A C 1
ATOM 761 O O . LEU A 1 98 ? -6.957 -0.415 1.963 1.00 97.94 98 LEU A O 1
ATOM 765 N N . PHE A 1 99 ? -6.752 1.636 2.884 1.00 96.56 99 PHE A N 1
ATOM 766 C CA . PHE A 1 99 ? -6.585 2.365 1.635 1.00 96.56 99 PHE A CA 1
ATOM 767 C C . PHE A 1 99 ? -5.386 3.304 1.679 1.00 96.56 99 PHE A C 1
ATOM 769 O O . PHE A 1 99 ? -5.125 3.945 2.697 1.00 96.56 99 PHE A O 1
ATOM 776 N N . LEU A 1 100 ? -4.703 3.420 0.541 1.00 93.69 100 LEU A N 1
ATOM 777 C CA . LEU A 1 100 ? -3.629 4.376 0.284 1.00 93.69 100 LEU A CA 1
ATOM 778 C C . LEU A 1 100 ? -4.060 5.412 -0.756 1.00 93.69 100 LEU A C 1
ATOM 780 O O . LEU A 1 100 ? -4.919 5.172 -1.605 1.00 93.69 100 LEU A O 1
ATOM 784 N N . TYR A 1 101 ? -3.385 6.555 -0.762 1.00 90.81 101 TYR A N 1
ATOM 785 C CA . TYR A 1 101 ? -3.484 7.501 -1.865 1.00 90.81 101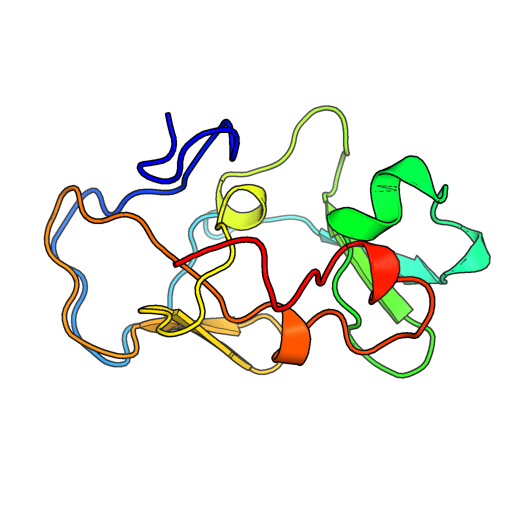 TYR A CA 1
ATOM 786 C C . TYR A 1 101 ? -2.368 7.227 -2.876 1.00 90.81 101 TYR A C 1
ATOM 788 O O . TYR A 1 101 ? -1.218 7.612 -2.693 1.00 90.81 101 TYR A O 1
ATOM 796 N N . TYR A 1 102 ? -2.702 6.504 -3.946 1.00 88.12 102 TYR A N 1
ATOM 797 C CA . TYR A 1 102 ? -1.743 6.098 -4.974 1.00 88.12 102 TYR A CA 1
ATOM 798 C C . TYR A 1 102 ? -1.003 7.253 -5.657 1.00 88.12 102 TYR A C 1
ATOM 800 O O . TYR A 1 102 ? 0.177 7.059 -5.945 1.00 88.12 102 TYR A O 1
ATOM 808 N N . PRO A 1 103 ? -1.604 8.433 -5.907 1.00 84.88 103 PRO A N 1
ATOM 809 C CA . PRO A 1 103 ? -0.866 9.546 -6.501 1.00 84.88 103 PRO A CA 1
ATOM 810 C C . PRO A 1 103 ? 0.377 9.981 -5.709 1.00 84.88 103 PRO A C 1
ATOM 812 O O . PRO A 1 103 ? 1.324 10.459 -6.326 1.00 84.88 103 PRO A O 1
ATOM 815 N N . ASP A 1 104 ? 0.431 9.754 -4.390 1.00 81.44 104 ASP A N 1
ATOM 816 C CA . ASP A 1 104 ? 1.629 10.043 -3.583 1.00 81.44 104 ASP A CA 1
ATOM 817 C C . ASP A 1 104 ? 2.756 9.011 -3.795 1.00 81.44 104 ASP A C 1
ATOM 819 O O . ASP A 1 104 ? 3.908 9.258 -3.442 1.00 81.44 104 ASP A O 1
ATOM 823 N N . LEU A 1 105 ? 2.445 7.850 -4.384 1.00 77.94 105 LEU A N 1
ATOM 824 C CA . LEU A 1 105 ? 3.340 6.688 -4.497 1.00 77.94 105 LEU A CA 1
ATOM 825 C C . LEU A 1 105 ? 3.713 6.345 -5.944 1.00 77.94 105 LEU A C 1
ATOM 827 O O . LEU A 1 105 ? 4.820 5.888 -6.230 1.00 77.94 105 LEU A O 1
ATOM 831 N N . LEU A 1 106 ? 2.783 6.552 -6.871 1.00 72.81 106 LEU A N 1
ATOM 832 C CA . LEU A 1 106 ? 2.889 6.227 -8.292 1.00 72.81 106 LEU A CA 1
ATOM 833 C C . LEU A 1 106 ? 3.156 7.498 -9.109 1.00 72.81 106 LEU A C 1
ATOM 835 O O . LEU A 1 106 ? 2.464 7.803 -10.075 1.00 72.81 106 LEU A O 1
ATOM 839 N N . THR A 1 107 ? 4.179 8.250 -8.708 1.00 68.75 107 THR A N 1
ATOM 840 C CA . THR A 1 107 ? 4.480 9.596 -9.227 1.00 68.75 107 THR A CA 1
ATOM 841 C C . THR A 1 107 ? 5.195 9.614 -10.583 1.00 68.75 107 THR A C 1
ATOM 843 O O . THR A 1 107 ? 5.408 10.681 -11.159 1.00 68.75 107 THR A O 1
ATOM 846 N N . HIS A 1 108 ? 5.574 8.455 -11.128 1.00 66.62 108 HIS A N 1
ATOM 847 C CA . HIS A 1 108 ? 6.251 8.383 -12.421 1.00 66.62 108 HIS A CA 1
ATOM 848 C C . HIS A 1 108 ? 5.263 8.334 -13.604 1.00 66.62 108 HIS A C 1
ATOM 850 O O . HIS A 1 108 ? 4.280 7.600 -13.522 1.00 66.62 108 HIS A O 1
ATOM 856 N N . PRO A 1 109 ? 5.548 8.984 -14.753 1.00 64.88 109 PRO A N 1
ATOM 857 C CA . PRO A 1 109 ? 4.640 9.034 -15.908 1.00 64.88 109 PRO A CA 1
ATOM 858 C C . PRO A 1 109 ? 4.167 7.678 -16.460 1.00 64.88 109 PRO A C 1
ATOM 860 O O . PRO A 1 109 ? 3.071 7.570 -16.995 1.00 64.88 109 PRO A O 1
ATOM 863 N N . LYS A 1 110 ? 4.982 6.623 -16.334 1.00 65.31 110 LYS A N 1
ATOM 864 C CA . LYS A 1 110 ? 4.580 5.255 -16.727 1.00 65.31 110 LYS A CA 1
ATOM 865 C C . LYS A 1 110 ? 3.667 4.558 -15.711 1.00 65.31 110 LYS A C 1
ATOM 867 O O . LYS A 1 110 ? 3.032 3.562 -16.032 1.00 65.31 110 LYS A O 1
ATOM 872 N N . ASN A 1 111 ? 3.610 5.069 -14.487 1.00 65.19 111 ASN A N 1
ATOM 873 C CA . ASN A 1 111 ? 2.762 4.548 -13.423 1.00 65.19 111 ASN A CA 1
ATOM 874 C C . ASN A 1 111 ? 1.443 5.316 -13.338 1.00 65.19 111 ASN A C 1
ATOM 876 O O . ASN A 1 111 ? 0.440 4.753 -12.908 1.00 65.19 111 ASN A O 1
ATOM 880 N N . THR A 1 112 ? 1.428 6.575 -13.785 1.00 57.88 112 THR A N 1
ATOM 881 C CA . THR A 1 112 ? 0.243 7.438 -13.749 1.00 57.88 112 THR A CA 1
ATOM 882 C C . THR A 1 112 ? -0.900 6.957 -14.640 1.00 57.88 112 THR A C 1
ATOM 884 O O . THR A 1 112 ? -2.036 7.326 -14.378 1.00 57.88 112 THR A O 1
ATOM 887 N N . GLU A 1 113 ? -0.658 6.090 -15.633 1.00 58.22 113 GLU A N 1
ATOM 888 C CA . GLU A 1 113 ? -1.744 5.449 -16.405 1.00 58.22 113 GLU A CA 1
ATOM 889 C C . GLU A 1 113 ? -2.654 4.567 -15.528 1.00 58.22 113 GLU A C 1
ATOM 891 O O . GLU A 1 113 ? -3.825 4.373 -15.844 1.00 58.22 113 GLU A O 1
ATOM 896 N N . TRP A 1 114 ? -2.138 4.079 -14.395 1.00 54.50 114 TRP A N 1
ATOM 897 C CA . TRP A 1 114 ? -2.880 3.281 -13.411 1.00 54.50 114 TRP A CA 1
ATOM 898 C C . TRP A 1 114 ? -3.462 4.120 -12.269 1.00 54.50 114 TRP A C 1
ATOM 900 O O . TRP A 1 114 ? -4.199 3.610 -11.427 1.00 54.50 114 TRP A O 1
ATOM 910 N N . VAL A 1 115 ? -3.145 5.413 -12.246 1.00 54.00 115 VAL A N 1
ATOM 911 C CA . VAL A 1 115 ? -3.680 6.394 -11.308 1.00 54.00 115 VAL A CA 1
ATOM 912 C C . VAL A 1 115 ? -4.806 7.118 -12.031 1.00 54.00 115 VAL A C 1
ATOM 914 O O . VAL A 1 115 ? -4.634 8.236 -12.502 1.00 54.00 115 VAL A O 1
ATOM 917 N N . ILE A 1 116 ? -5.955 6.461 -12.186 1.00 51.09 116 ILE A N 1
ATOM 918 C CA . ILE A 1 116 ? -7.126 7.116 -12.774 1.00 51.09 116 ILE A CA 1
ATOM 919 C C . ILE A 1 116 ? -7.783 7.933 -11.657 1.00 51.09 116 ILE A C 1
ATOM 921 O O . ILE A 1 116 ? -8.383 7.336 -10.759 1.00 51.09 116 ILE A O 1
ATOM 925 N N . PRO A 1 117 ? -7.702 9.280 -11.679 1.00 49.53 117 PRO A N 1
ATOM 926 C CA . PRO A 1 117 ? -8.211 10.115 -10.590 1.00 49.53 117 PRO A CA 1
ATOM 927 C C . PRO A 1 117 ? -9.732 10.005 -10.438 1.00 49.53 117 PRO A C 1
ATOM 929 O O . PRO A 1 117 ? -10.280 10.443 -9.433 1.00 49.53 117 PRO A O 1
ATOM 932 N N . GLU A 1 118 ? -10.414 9.460 -11.447 1.00 47.91 118 GLU A N 1
ATOM 933 C CA . GLU A 1 118 ? -11.863 9.493 -11.641 1.00 47.91 118 GLU A CA 1
ATOM 934 C C . GLU A 1 118 ? -12.572 8.169 -11.314 1.00 47.91 118 GLU A C 1
ATOM 936 O O . GLU A 1 118 ? -13.797 8.139 -11.347 1.00 47.91 118 GLU A O 1
ATOM 941 N N . LEU A 1 119 ? -11.848 7.085 -10.998 1.00 44.94 119 LEU A N 1
ATOM 942 C CA . LEU A 1 119 ? -12.458 5.748 -10.924 1.00 44.94 119 LEU A CA 1
ATOM 943 C C . LEU A 1 119 ? -12.868 5.248 -9.541 1.00 44.94 119 LEU A C 1
ATOM 945 O O . LEU A 1 119 ? -13.507 4.207 -9.469 1.00 44.94 119 LEU A O 1
ATOM 949 N N . HIS A 1 120 ? -12.575 5.952 -8.452 1.00 48.25 120 HIS A N 1
ATOM 950 C CA . HIS A 1 120 ? -12.947 5.460 -7.127 1.00 48.25 120 HIS A CA 1
ATOM 951 C C . HIS A 1 120 ? -13.440 6.621 -6.264 1.00 48.25 120 HIS A C 1
ATOM 953 O O . HIS A 1 120 ? -12.789 7.667 -6.202 1.00 48.25 120 HIS A O 1
ATOM 959 N N . VAL A 1 121 ? -14.645 6.420 -5.722 1.00 44.25 121 VAL A N 1
ATOM 960 C CA . VAL A 1 121 ? -15.487 7.353 -4.954 1.00 44.25 121 VAL A CA 1
ATOM 961 C C . VAL A 1 121 ? -14.680 8.168 -3.945 1.00 44.25 121 VAL A C 1
ATOM 963 O O . VAL A 1 121 ? -13.843 7.569 -3.234 1.00 44.25 121 VAL A O 1
#

pLDDT: mean 86.56, std 13.15, range [44.25, 98.62]

Sequence (121 aa):
PSTIEEAGVGCFAMTQIGEGTRLQPGGPTEENRRLPIEDIPDSHLKYCPLLESGLYLAPASFATMSVVWYINHAREPNVSADMWRLYANRDIEPGEELFLYYPDLLTHPKNTEWVIPELHV

Secondary structure (DSSP, 8-state):
--SSTT-----B-SS-B-TTPEE-TT-TT--EEEEEGGGS-GGGGGG--EEETTEEEEES-TTS--GGGG-EE-SS-SEEEETTEEEESS-B-TTPBPEE-GGGT--STTTGGG--TTS--